Protein AF-A0A7S0HX27-F1 (afdb_monomer)

Foldseek 3Di:
DLADDDPDPVCVVVRVVVNVVPDVDDDDDDDFFQDWKKKKKFFADPVQQRDDIAQIKTQFADNVGRDDDPVLDFDADPVRHTDCVNVVLLDDPPRDSRSHMDTNDPDDPVVVVVVSVVNSVVCVVVVPGGMDMDIDDDHPD

pLDDT: mean 90.85, std 8.48, range [62.0, 98.5]

Structure (mmCIF, N/CA/C/O backbone):
d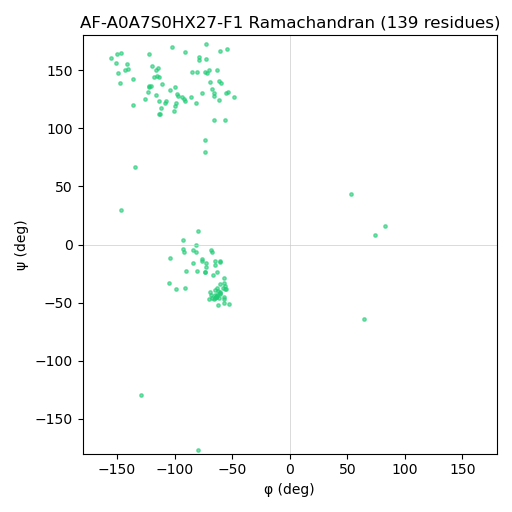ata_AF-A0A7S0HX27-F1
#
_entry.id   AF-A0A7S0HX27-F1
#
loop_
_atom_site.group_PDB
_atom_site.id
_atom_site.type_symbol
_atom_site.label_atom_id
_atom_site.label_alt_id
_atom_site.label_comp_id
_atom_site.label_asym_id
_atom_site.label_entity_id
_atom_site.label_seq_id
_atom_site.pdbx_PDB_ins_code
_atom_site.Cartn_x
_atom_site.Cartn_y
_atom_site.Cartn_z
_atom_site.occupancy
_atom_site.B_iso_or_equiv
_atom_site.auth_seq_id
_atom_site.auth_comp_id
_atom_site.auth_asym_id
_atom_site.auth_atom_id
_atom_site.pdbx_PDB_model_num
ATOM 1 N N . GLN A 1 1 ? 10.806 -14.658 -6.447 1.00 62.00 1 GLN A N 1
ATOM 2 C CA . GLN A 1 1 ? 10.029 -13.533 -5.868 1.00 62.00 1 GLN A CA 1
ATOM 3 C C . GLN A 1 1 ? 8.565 -13.888 -6.056 1.00 62.00 1 GLN A C 1
ATOM 5 O O . GLN A 1 1 ? 8.261 -14.505 -7.063 1.00 62.00 1 GLN A O 1
ATOM 10 N N . SER A 1 2 ? 7.670 -13.553 -5.128 1.00 79.06 2 SER A N 1
ATOM 11 C CA . SER A 1 2 ? 6.254 -13.956 -5.224 1.00 79.06 2 SER A CA 1
ATOM 12 C C . SER A 1 2 ? 5.410 -13.092 -6.179 1.00 79.06 2 SER A C 1
ATOM 14 O O . SER A 1 2 ? 4.188 -13.167 -6.150 1.00 79.06 2 SER A O 1
ATOM 16 N N . TYR A 1 3 ? 6.037 -12.246 -7.001 1.00 89.25 3 TYR A N 1
ATOM 17 C CA . TYR A 1 3 ? 5.380 -11.408 -8.006 1.00 89.25 3 TYR A CA 1
ATOM 18 C C . TYR A 1 3 ? 6.293 -11.239 -9.231 1.00 89.25 3 TYR A C 1
ATOM 20 O O . TYR A 1 3 ? 7.493 -11.519 -9.174 1.00 89.25 3 TYR A O 1
ATOM 28 N N . SER A 1 4 ? 5.732 -10.779 -10.349 1.00 92.44 4 SER A N 1
ATOM 29 C CA . SER A 1 4 ? 6.461 -10.460 -11.583 1.00 92.44 4 SER A CA 1
ATOM 30 C C . SER A 1 4 ? 5.779 -9.297 -12.305 1.00 92.44 4 SER A C 1
ATOM 32 O O . SER A 1 4 ? 4.552 -9.260 -12.373 1.00 92.44 4 SER A O 1
ATOM 34 N N . LYS A 1 5 ? 6.562 -8.354 -12.846 1.00 92.44 5 LYS A N 1
ATOM 35 C CA . LYS A 1 5 ? 6.054 -7.338 -13.780 1.00 92.44 5 LYS A CA 1
ATOM 36 C C . LYS A 1 5 ? 6.085 -7.938 -15.185 1.00 92.44 5 LYS A C 1
ATOM 38 O O . LYS A 1 5 ? 7.122 -8.449 -15.589 1.00 92.44 5 LYS A O 1
ATOM 43 N N . VAL A 1 6 ? 4.956 -7.893 -15.884 1.00 94.75 6 VAL A N 1
ATOM 44 C CA . VAL A 1 6 ? 4.787 -8.434 -17.240 1.00 94.75 6 VAL A CA 1
ATOM 45 C C . VAL A 1 6 ? 4.555 -7.255 -18.179 1.00 94.75 6 VAL A C 1
ATOM 47 O O . VAL A 1 6 ? 3.526 -6.591 -18.075 1.00 94.75 6 VAL A O 1
ATOM 50 N N . GLU A 1 7 ? 5.507 -6.978 -19.067 1.00 94.12 7 GLU A N 1
ATOM 51 C CA . GLU A 1 7 ? 5.451 -5.836 -19.996 1.00 94.12 7 GLU A CA 1
ATOM 52 C C . GLU A 1 7 ? 4.763 -6.208 -21.318 1.00 94.12 7 GLU A C 1
ATOM 54 O O . GLU A 1 7 ? 4.258 -5.351 -22.042 1.00 94.12 7 GLU A O 1
ATOM 59 N N . ASN A 1 8 ? 4.736 -7.499 -21.659 1.00 96.19 8 ASN A N 1
ATOM 60 C CA . ASN A 1 8 ? 4.122 -7.996 -22.886 1.00 96.19 8 ASN A CA 1
ATOM 61 C C . ASN A 1 8 ? 3.577 -9.426 -22.731 1.00 96.19 8 ASN A C 1
ATOM 63 O O . ASN A 1 8 ? 3.924 -10.167 -21.814 1.00 96.19 8 ASN A O 1
ATOM 67 N N . ALA A 1 9 ? 2.720 -9.835 -23.669 1.00 96.44 9 ALA A N 1
ATOM 68 C CA . ALA A 1 9 ? 2.023 -11.121 -23.610 1.00 96.44 9 ALA A CA 1
ATOM 69 C C . ALA A 1 9 ? 2.954 -12.350 -23.652 1.00 96.44 9 ALA A C 1
ATOM 71 O O . ALA A 1 9 ? 2.565 -13.414 -23.172 1.00 96.44 9 ALA A O 1
ATOM 72 N N . ALA A 1 10 ? 4.167 -12.226 -24.203 1.00 97.69 10 ALA A N 1
ATOM 73 C CA . ALA A 1 10 ? 5.109 -13.341 -24.299 1.00 97.69 10 ALA A CA 1
ATOM 74 C C . ALA A 1 10 ? 5.744 -13.699 -22.942 1.00 97.69 10 ALA A C 1
ATOM 76 O O . ALA A 1 10 ? 6.149 -14.841 -22.739 1.00 97.69 10 ALA A O 1
ATOM 77 N N . GLU A 1 11 ? 5.794 -12.752 -22.002 1.00 97.50 11 GLU A N 1
ATOM 78 C CA . GLU A 1 11 ? 6.328 -12.953 -20.648 1.00 97.50 11 GLU A CA 1
ATOM 79 C C . GLU A 1 11 ? 5.325 -13.639 -19.706 1.00 97.50 11 GLU A C 1
ATO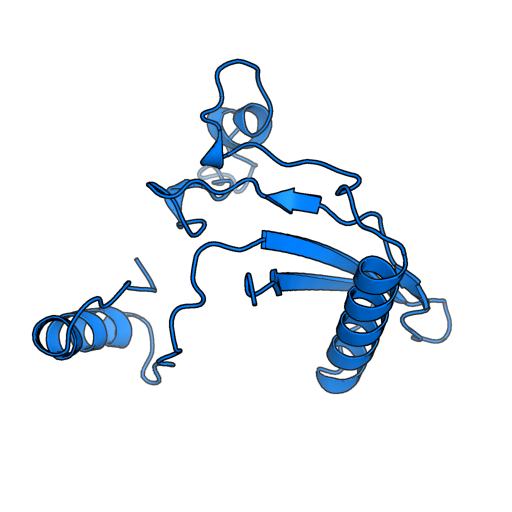M 81 O O . GLU A 1 11 ? 5.721 -14.274 -18.724 1.00 97.50 11 GLU A O 1
ATOM 86 N N . LEU A 1 12 ? 4.024 -13.555 -20.010 1.00 95.94 12 LEU A N 1
ATOM 87 C CA . LEU A 1 12 ? 2.954 -14.035 -19.135 1.00 95.94 12 LEU A CA 1
ATOM 88 C C . LEU A 1 12 ? 3.064 -15.532 -18.774 1.00 95.94 12 LEU A C 1
ATOM 90 O O . LEU A 1 12 ? 2.927 -15.848 -17.591 1.00 95.94 12 LEU A O 1
ATOM 94 N N . PRO A 1 13 ? 3.342 -16.471 -19.707 1.00 97.12 13 PRO A N 1
ATOM 95 C CA . PRO A 1 13 ? 3.455 -17.887 -19.356 1.00 97.12 13 PRO A CA 1
ATOM 96 C C . PRO A 1 13 ? 4.567 -18.167 -18.339 1.00 97.12 13 PRO A C 1
ATOM 98 O O . PRO A 1 13 ? 4.369 -18.946 -17.407 1.00 97.12 13 PRO A O 1
ATOM 101 N N . ALA A 1 14 ? 5.721 -17.507 -18.487 1.00 96.50 14 ALA A N 1
ATOM 102 C CA . ALA A 1 14 ? 6.844 -17.657 -17.565 1.00 96.50 14 ALA A CA 1
ATOM 103 C C . ALA A 1 14 ? 6.528 -17.051 -16.188 1.00 96.50 14 ALA A C 1
ATOM 105 O O . ALA A 1 14 ? 6.820 -17.673 -15.167 1.00 96.50 14 ALA A O 1
ATOM 106 N N . ALA A 1 15 ? 5.875 -15.883 -16.155 1.00 96.06 15 ALA A N 1
ATOM 107 C CA . ALA A 1 15 ? 5.445 -15.233 -14.918 1.00 96.06 15 ALA A CA 1
ATOM 108 C C . ALA A 1 15 ? 4.419 -16.075 -14.138 1.00 96.06 15 ALA A C 1
ATOM 110 O O . ALA A 1 15 ? 4.550 -16.243 -12.926 1.00 96.06 15 ALA A O 1
ATOM 111 N N . LEU A 1 16 ? 3.433 -16.661 -14.828 1.00 96.06 16 LEU A N 1
ATOM 112 C CA . LEU A 1 16 ? 2.460 -17.566 -14.210 1.00 96.06 16 LEU A CA 1
ATOM 113 C C . LEU A 1 16 ? 3.136 -18.829 -13.666 1.00 96.06 16 LEU A C 1
ATOM 115 O O . LEU A 1 16 ? 2.872 -19.218 -12.531 1.00 96.06 16 LEU A O 1
ATOM 119 N N . ALA A 1 17 ? 4.037 -19.446 -14.438 1.00 95.88 17 ALA A N 1
ATOM 120 C CA . ALA A 1 17 ? 4.769 -20.633 -13.998 1.00 95.88 17 ALA A CA 1
ATOM 121 C C . ALA A 1 17 ? 5.628 -20.371 -12.748 1.00 95.88 17 ALA A C 1
ATOM 123 O O . ALA A 1 17 ? 5.771 -21.261 -11.912 1.00 95.88 17 ALA A O 1
ATOM 124 N N . GLU A 1 18 ? 6.190 -19.168 -12.602 1.00 95.25 18 GLU A N 1
ATOM 125 C CA . GLU A 1 18 ? 6.892 -18.757 -11.382 1.00 95.25 18 GLU A CA 1
ATOM 126 C C . GLU A 1 18 ? 5.921 -18.544 -10.213 1.00 95.25 18 GLU A C 1
ATOM 128 O O . GLU A 1 18 ? 6.155 -19.069 -9.127 1.00 95.25 18 GLU A O 1
ATOM 133 N N . ALA A 1 19 ? 4.813 -17.828 -10.428 1.00 95.12 19 ALA A N 1
ATOM 134 C CA . ALA A 1 19 ? 3.830 -17.537 -9.385 1.00 95.12 19 ALA A CA 1
ATOM 135 C C . ALA A 1 19 ? 3.173 -18.810 -8.815 1.00 95.12 19 ALA A C 1
ATOM 137 O O . ALA A 1 19 ? 3.044 -18.941 -7.597 1.00 95.12 19 ALA A O 1
ATOM 138 N N . PHE A 1 20 ? 2.855 -19.793 -9.667 1.00 96.12 20 PHE A N 1
ATOM 139 C CA . PHE A 1 20 ? 2.257 -21.067 -9.247 1.00 96.12 20 PHE A CA 1
ATOM 140 C C . PHE A 1 20 ? 3.187 -21.964 -8.409 1.00 96.12 20 PHE A C 1
ATOM 142 O O . PHE A 1 20 ? 2.747 -22.980 -7.873 1.00 96.12 20 PHE A O 1
ATOM 149 N N . LYS A 1 21 ? 4.468 -21.600 -8.245 1.00 96.00 21 LYS A N 1
ATOM 150 C CA . LYS A 1 21 ? 5.353 -22.248 -7.260 1.00 96.00 21 LYS A CA 1
ATOM 151 C C . LYS A 1 21 ? 5.016 -21.852 -5.819 1.00 96.00 21 LYS A C 1
ATOM 153 O O . LYS A 1 21 ? 5.441 -22.549 -4.902 1.00 96.00 21 LYS A O 1
ATOM 158 N N . PHE A 1 22 ? 4.305 -20.738 -5.619 1.00 94.12 22 PHE A N 1
ATOM 159 C CA . PHE A 1 22 ? 4.003 -20.171 -4.301 1.00 94.12 22 PHE A CA 1
ATOM 160 C C . PHE A 1 22 ? 2.555 -20.402 -3.860 1.00 94.12 22 PHE A C 1
ATOM 162 O O . PHE A 1 22 ? 2.316 -20.570 -2.668 1.00 94.12 22 PHE A O 1
ATOM 169 N N . ASP A 1 23 ? 1.603 -20.422 -4.796 1.00 96.00 23 ASP A N 1
ATOM 170 C CA . ASP A 1 23 ? 0.185 -20.664 -4.515 1.00 96.00 23 ASP A CA 1
ATOM 171 C C . ASP A 1 23 ? -0.500 -21.322 -5.727 1.00 96.00 23 ASP A C 1
ATOM 173 O O . ASP A 1 23 ? -0.051 -21.195 -6.861 1.00 96.00 23 ASP A O 1
ATOM 177 N N . SER A 1 24 ? -1.604 -22.023 -5.491 1.00 95.88 24 SER A N 1
ATOM 178 C CA . SER A 1 24 ? -2.488 -22.595 -6.513 1.00 95.88 24 SER A CA 1
ATOM 179 C C . SER A 1 24 ? -3.390 -21.562 -7.201 1.00 95.88 24 SER A C 1
ATOM 181 O O . SER A 1 24 ? -3.984 -21.862 -8.238 1.00 95.88 24 SER A O 1
ATOM 183 N N . VAL A 1 25 ? -3.499 -20.356 -6.637 1.00 96.38 25 VAL A N 1
ATOM 184 C CA . VAL A 1 25 ? -4.285 -19.243 -7.179 1.00 96.38 25 VAL A CA 1
ATOM 185 C C . VAL A 1 25 ? -3.381 -18.033 -7.373 1.00 96.38 25 VAL A C 1
ATOM 187 O O . VAL A 1 25 ? -2.648 -17.640 -6.472 1.00 96.38 25 VAL A O 1
ATOM 190 N N . VAL A 1 26 ? -3.456 -17.415 -8.552 1.00 95.75 26 VAL A N 1
ATOM 191 C CA . VAL A 1 26 ? -2.666 -16.229 -8.901 1.00 95.75 26 VAL A CA 1
ATOM 192 C C . VAL A 1 26 ? -3.602 -15.091 -9.284 1.00 95.75 26 VAL A C 1
ATOM 194 O O . VAL A 1 26 ? -4.566 -15.291 -10.023 1.00 95.75 26 VAL A O 1
ATOM 197 N N . VAL A 1 27 ? -3.302 -13.891 -8.790 1.00 95.69 27 VAL A N 1
ATOM 198 C CA . VAL A 1 27 ? -3.985 -12.655 -9.181 1.00 95.69 27 VAL A CA 1
ATOM 199 C C . VAL A 1 27 ? -3.145 -11.948 -10.242 1.00 95.69 27 VAL A C 1
ATOM 201 O O . VAL A 1 27 ? -1.946 -11.744 -10.061 1.00 95.69 27 VAL A O 1
ATOM 204 N N . CYS A 1 28 ? -3.777 -11.569 -11.352 1.00 95.12 28 CYS A N 1
ATOM 205 C CA . CYS A 1 28 ? -3.168 -10.739 -12.388 1.00 95.12 28 CYS A CA 1
ATOM 206 C C . CYS A 1 28 ? -3.851 -9.373 -12.394 1.00 95.12 28 C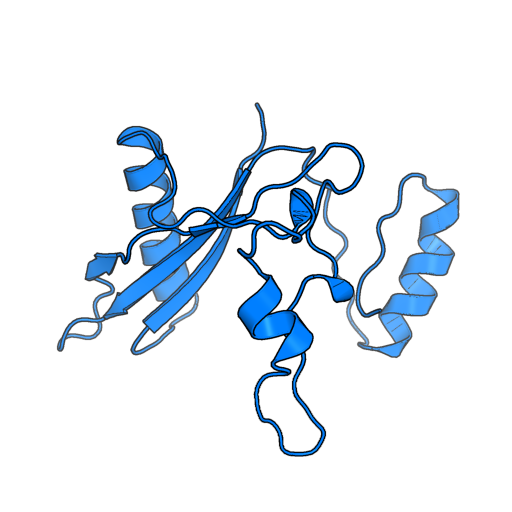YS A C 1
ATOM 208 O O . CYS A 1 28 ? -5.048 -9.278 -12.663 1.00 95.12 28 CYS A O 1
ATOM 210 N N . GLU A 1 29 ? -3.090 -8.319 -12.117 1.00 93.31 29 GLU A N 1
ATOM 211 C CA . GLU A 1 29 ? -3.603 -6.952 -12.028 1.00 93.31 29 GLU A CA 1
ATOM 212 C C . GLU A 1 29 ? -2.990 -6.075 -13.118 1.00 93.31 29 GLU A C 1
ATOM 214 O O . GLU A 1 29 ? -1.852 -6.279 -13.548 1.00 93.31 29 GLU A O 1
ATOM 219 N N . ARG A 1 30 ? -3.745 -5.067 -13.561 1.00 91.88 30 ARG A N 1
ATOM 220 C CA . ARG A 1 30 ? -3.202 -4.028 -14.437 1.00 91.88 30 ARG A CA 1
ATOM 221 C C . ARG A 1 30 ? -2.154 -3.237 -13.659 1.00 91.88 30 ARG A C 1
ATOM 223 O O . ARG A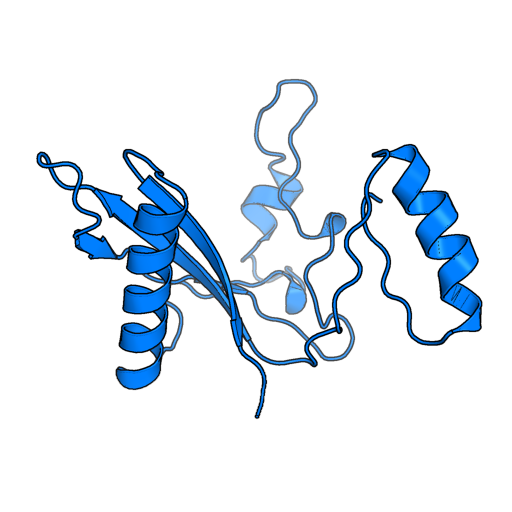 1 30 ? -2.459 -2.705 -12.594 1.00 91.88 30 ARG A O 1
ATOM 230 N N . PHE A 1 31 ? -0.957 -3.102 -14.223 1.00 90.12 31 PHE A N 1
ATOM 231 C CA . PHE A 1 31 ? 0.070 -2.240 -13.651 1.00 90.12 31 PHE A CA 1
ATOM 232 C C . PHE A 1 31 ? -0.417 -0.784 -13.619 1.00 90.12 31 PHE A C 1
ATOM 234 O O . PHE A 1 31 ? -0.819 -0.242 -14.649 1.00 90.12 31 PHE A O 1
ATOM 241 N N . ILE A 1 32 ? -0.397 -0.167 -12.436 1.00 86.88 32 ILE A N 1
ATOM 242 C CA . ILE A 1 32 ? -0.669 1.264 -12.271 1.00 86.88 32 ILE A CA 1
ATOM 243 C C . ILE A 1 32 ? 0.633 2.000 -12.616 1.00 86.88 32 ILE A C 1
ATOM 245 O O . ILE A 1 32 ? 1.653 1.696 -11.988 1.00 86.88 32 ILE A O 1
ATOM 249 N N . PRO A 1 33 ? 0.636 2.915 -13.607 1.00 85.25 33 PRO A N 1
ATOM 250 C CA . PRO A 1 33 ? 1.812 3.704 -13.962 1.00 85.25 33 PRO A CA 1
ATOM 251 C C . PRO A 1 33 ? 2.392 4.464 -12.767 1.00 85.25 33 PRO A C 1
ATOM 253 O O . PRO A 1 33 ? 1.771 4.561 -11.708 1.00 85.25 33 PRO A O 1
ATOM 256 N N . LEU A 1 34 ? 3.596 5.017 -12.940 1.00 85.50 34 LEU A N 1
ATOM 257 C CA . LEU A 1 34 ? 4.240 5.806 -11.894 1.00 85.50 34 LEU A CA 1
ATOM 258 C C . LEU A 1 34 ? 3.322 6.960 -11.459 1.00 85.50 34 LEU A C 1
ATOM 260 O O . LEU A 1 34 ? 3.158 7.945 -12.172 1.00 85.50 34 LEU A O 1
ATOM 264 N N . GLY A 1 35 ? 2.754 6.809 -10.270 1.00 88.00 35 GLY A N 1
ATOM 265 C CA . GLY A 1 35 ? 2.031 7.837 -9.541 1.00 88.00 35 GLY A CA 1
ATOM 266 C C . GLY A 1 35 ? 2.586 7.909 -8.126 1.00 88.00 35 GLY A C 1
ATOM 267 O O . GLY A 1 35 ? 3.802 7.965 -7.945 1.00 88.00 35 GLY A O 1
ATOM 268 N N . ARG A 1 36 ? 1.721 7.865 -7.112 1.00 92.00 36 ARG A N 1
ATOM 269 C CA . ARG A 1 36 ? 2.153 7.929 -5.703 1.00 92.00 36 ARG A CA 1
ATOM 270 C C . ARG A 1 36 ? 1.865 6.623 -4.976 1.00 92.00 36 ARG A C 1
ATOM 272 O O . ARG A 1 36 ? 0.833 5.992 -5.209 1.00 92.00 36 ARG A O 1
ATOM 279 N N . GLU A 1 37 ? 2.756 6.234 -4.070 1.00 94.12 37 GLU A N 1
ATOM 280 C CA . GLU A 1 37 ? 2.553 5.105 -3.161 1.00 94.12 37 GLU A CA 1
ATOM 281 C C . GLU A 1 37 ? 2.461 5.625 -1.727 1.00 94.12 37 GLU A C 1
ATOM 283 O O . GLU A 1 37 ? 3.430 6.148 -1.178 1.00 94.12 37 GLU A O 1
ATOM 288 N N . ILE A 1 38 ? 1.276 5.505 -1.130 1.00 95.50 38 ILE A N 1
ATOM 289 C CA . ILE A 1 38 ? 0.972 6.089 0.175 1.00 95.50 38 ILE A CA 1
ATOM 290 C C . ILE A 1 38 ? 0.456 5.021 1.116 1.00 95.50 38 ILE A C 1
ATOM 292 O O . ILE A 1 38 ? -0.550 4.373 0.850 1.00 95.50 38 ILE A O 1
ATOM 296 N N . ARG A 1 39 ? 1.102 4.901 2.267 1.00 96.25 39 ARG A N 1
ATOM 297 C CA . ARG A 1 39 ? 0.651 4.072 3.372 1.00 96.25 39 ARG A CA 1
ATOM 298 C C . ARG A 1 39 ? -0.051 4.917 4.414 1.00 96.25 39 ARG A C 1
ATOM 300 O O . ARG A 1 39 ? 0.465 5.956 4.818 1.00 96.25 39 ARG A O 1
ATOM 307 N N . LEU A 1 40 ? -1.183 4.441 4.911 1.00 97.25 40 LEU A N 1
ATOM 308 C CA . LEU A 1 40 ? -1.847 5.056 6.054 1.00 97.25 40 LEU A CA 1
ATOM 309 C C . LEU A 1 40 ? -2.416 3.990 6.984 1.00 97.25 40 LEU A C 1
ATOM 311 O O . LEU A 1 40 ? -2.770 2.891 6.553 1.00 97.25 40 LEU A O 1
ATOM 315 N N . ALA A 1 41 ? -2.500 4.331 8.264 1.00 98.06 41 ALA A N 1
ATOM 316 C CA . ALA A 1 41 ? -3.063 3.463 9.279 1.00 98.06 41 ALA A CA 1
ATOM 317 C C . ALA A 1 41 ? -4.336 4.072 9.862 1.00 98.06 41 ALA A C 1
ATOM 319 O O . ALA A 1 41 ? -4.430 5.291 10.031 1.00 98.06 41 ALA A O 1
ATOM 320 N N . VAL A 1 42 ? -5.292 3.208 10.187 1.00 98.06 42 VAL A N 1
ATOM 321 C CA . VAL A 1 42 ? -6.463 3.563 10.991 1.00 98.06 42 VAL A CA 1
ATOM 322 C C . VAL A 1 42 ? -6.471 2.750 12.276 1.00 98.06 42 VAL A C 1
ATOM 324 O O . VAL A 1 42 ? -6.050 1.594 12.264 1.00 98.06 42 VAL A O 1
ATOM 327 N N . ILE A 1 43 ? -6.926 3.368 13.362 1.00 98.50 43 ILE A N 1
ATOM 328 C CA . ILE A 1 43 ? -7.034 2.771 14.696 1.00 98.50 43 ILE A CA 1
ATOM 329 C C . ILE A 1 43 ? -8.494 2.856 15.137 1.00 98.50 43 ILE A C 1
ATOM 331 O O . ILE A 1 43 ? -9.141 3.897 14.950 1.00 98.50 43 ILE A O 1
ATOM 335 N N . GLU A 1 44 ? -8.994 1.757 15.693 1.00 98.31 44 GLU A N 1
ATOM 336 C CA . GLU A 1 44 ? -10.312 1.692 16.313 1.00 98.31 44 GLU A CA 1
ATOM 337 C C . GLU A 1 44 ? -10.346 2.454 17.647 1.00 98.31 44 GLU A C 1
ATOM 339 O O . GLU A 1 44 ? -9.353 2.522 18.372 1.00 98.31 44 GLU A O 1
ATOM 344 N N . ASP A 1 45 ? -11.490 3.045 17.976 1.00 97.44 45 ASP A N 1
ATOM 345 C CA . ASP A 1 45 ? -11.777 3.475 19.346 1.00 97.44 45 ASP A CA 1
ATOM 346 C C . ASP A 1 45 ? -12.238 2.297 20.222 1.00 97.44 45 ASP A C 1
ATOM 348 O O . ASP A 1 45 ? -12.305 1.145 19.788 1.00 97.44 45 ASP A O 1
ATOM 352 N N . GLU A 1 46 ? -12.596 2.578 21.474 1.00 96.44 46 GLU A N 1
ATOM 353 C CA . GLU A 1 46 ? -13.112 1.583 22.414 1.00 96.44 46 GLU A CA 1
ATOM 354 C C . GLU A 1 46 ? -14.412 0.893 21.965 1.00 96.44 46 GLU A C 1
ATOM 356 O O . GLU A 1 46 ? -14.791 -0.130 22.540 1.00 96.44 46 GLU A O 1
ATOM 361 N N . THR A 1 47 ? -15.107 1.435 20.960 1.00 96.62 47 THR A N 1
ATOM 362 C CA . THR A 1 47 ? -16.334 0.857 20.399 1.00 96.62 47 THR A CA 1
ATOM 363 C C . THR A 1 47 ? -16.066 -0.073 19.214 1.00 96.62 47 THR A C 1
ATOM 365 O O . THR A 1 47 ? -16.991 -0.748 18.756 1.00 96.62 47 THR A O 1
ATOM 368 N N . GLY A 1 48 ? -14.815 -0.156 18.745 1.00 95.12 48 GLY A N 1
ATOM 369 C CA . GLY A 1 48 ? -14.438 -0.891 17.537 1.00 95.12 48 GLY A CA 1
ATOM 370 C C . GLY A 1 48 ? -14.664 -0.092 16.250 1.00 95.12 48 GLY A C 1
ATOM 371 O O . GLY A 1 48 ? -14.709 -0.659 15.162 1.00 95.12 48 GLY A O 1
ATOM 372 N N . GLU A 1 49 ? -14.855 1.225 16.338 1.00 97.56 49 GLU A N 1
ATOM 373 C CA . GLU A 1 49 ? -15.047 2.067 15.161 1.00 97.56 49 GLU A CA 1
ATOM 374 C C . GLU A 1 49 ? -13.704 2.660 14.702 1.00 97.56 49 GLU A C 1
ATOM 376 O O . GLU A 1 49 ? -13.013 3.290 15.504 1.00 97.56 49 GLU A O 1
ATOM 381 N N . PRO A 1 50 ? -13.297 2.519 13.419 1.00 97.25 50 PRO A N 1
ATOM 382 C CA . PRO A 1 50 ? -12.026 3.046 12.918 1.00 97.25 50 PRO A CA 1
ATOM 383 C C . PRO A 1 50 ? -12.096 4.570 12.767 1.00 97.25 50 PRO A C 1
ATOM 385 O O . PRO A 1 50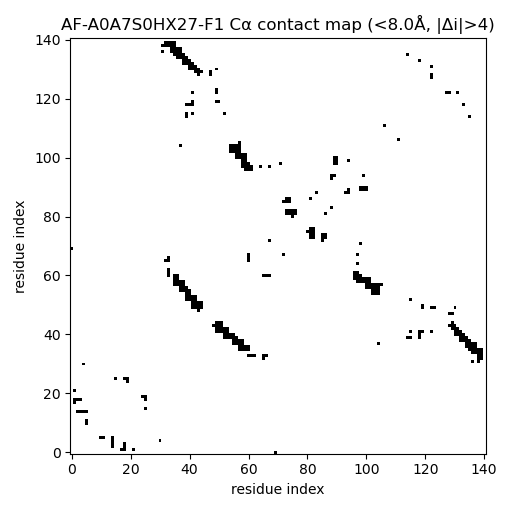 ? -12.320 5.113 11.679 1.00 97.25 50 PRO A O 1
ATOM 388 N N . VAL A 1 51 ? -11.940 5.289 13.874 1.00 96.62 51 VAL A N 1
ATOM 389 C CA . VAL A 1 51 ? -12.112 6.745 13.927 1.00 96.62 51 VAL A CA 1
ATOM 390 C C . VAL A 1 51 ? -10.813 7.497 13.669 1.00 96.62 51 VAL A C 1
ATOM 392 O O . VAL A 1 51 ? -10.830 8.510 12.958 1.00 96.62 51 VAL A O 1
ATOM 395 N N . THR A 1 52 ? -9.691 6.980 14.171 1.00 97.69 52 THR A N 1
ATOM 396 C CA . THR A 1 52 ? -8.398 7.672 14.145 1.00 97.69 52 THR A CA 1
ATOM 397 C C . THR A 1 52 ? -7.625 7.292 12.894 1.00 97.69 52 THR A C 1
ATOM 399 O O . THR A 1 52 ? -7.388 6.115 12.648 1.00 97.69 52 THR A O 1
ATOM 402 N N . VAL A 1 53 ? -7.204 8.287 12.113 1.00 97.62 53 VAL A N 1
ATOM 403 C CA . VAL A 1 53 ? -6.319 8.113 10.952 1.00 97.62 53 VAL A CA 1
ATOM 404 C C . VAL A 1 53 ? -4.956 8.679 11.330 1.00 97.62 53 VAL A C 1
ATOM 406 O O . VAL A 1 53 ? -4.859 9.847 11.703 1.00 97.62 53 VAL A O 1
ATOM 409 N N . LEU A 1 54 ? -3.912 7.857 11.264 1.00 97.75 54 LEU A N 1
ATOM 410 C CA . LEU A 1 54 ? -2.546 8.295 11.547 1.00 97.75 54 LEU A CA 1
ATOM 411 C C . LEU A 1 54 ? -1.938 9.059 10.359 1.00 97.75 54 LEU A C 1
ATOM 413 O O . LEU A 1 54 ? -2.386 8.870 9.223 1.00 97.75 54 LEU A O 1
ATOM 417 N N . PRO A 1 55 ? -0.893 9.881 10.592 1.00 97.25 55 PRO A N 1
ATOM 418 C CA . PRO A 1 55 ? -0.138 10.512 9.517 1.00 97.25 55 PRO A CA 1
ATOM 419 C C . PRO A 1 55 ? 0.267 9.513 8.432 1.00 97.25 55 PRO A C 1
ATOM 421 O O . PRO A 1 55 ? 0.862 8.469 8.710 1.00 97.25 55 PRO A O 1
ATOM 424 N N . ALA A 1 56 ? -0.068 9.839 7.186 1.00 97.50 56 ALA A N 1
ATOM 425 C CA . ALA A 1 56 ? 0.291 9.012 6.048 1.00 97.50 56 ALA A CA 1
ATOM 426 C C . ALA A 1 56 ? 1.804 9.063 5.794 1.00 97.50 56 ALA A C 1
ATOM 428 O O . ALA A 1 56 ? 2.460 10.069 6.060 1.00 97.50 56 ALA A O 1
ATOM 429 N N . THR A 1 57 ? 2.347 7.980 5.251 1.00 95.56 57 THR A N 1
ATOM 430 C CA . THR A 1 57 ? 3.732 7.875 4.790 1.00 95.56 57 THR A 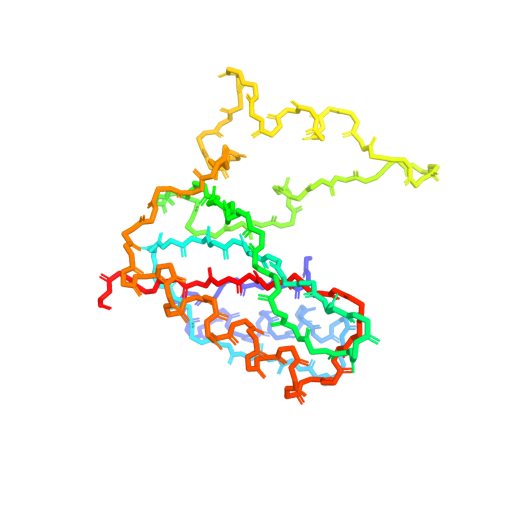CA 1
ATOM 431 C C . THR A 1 57 ? 3.734 7.702 3.280 1.00 95.56 57 THR A C 1
ATOM 433 O O . THR A 1 57 ? 3.123 6.766 2.772 1.00 95.56 57 THR A O 1
ATOM 436 N N . GLU A 1 58 ? 4.420 8.578 2.558 1.00 94.62 58 GLU A N 1
ATOM 437 C CA . GLU A 1 58 ? 4.618 8.445 1.114 1.00 94.62 58 GLU A CA 1
ATOM 438 C C . GLU A 1 58 ? 5.970 7.798 0.839 1.00 94.62 58 GLU A C 1
ATOM 440 O O . GLU A 1 58 ? 6.986 8.259 1.355 1.00 94.62 58 GLU A O 1
ATOM 445 N N . TYR A 1 59 ? 5.983 6.736 0.037 1.00 91.25 59 TYR A N 1
ATOM 446 C CA . TYR A 1 59 ? 7.207 6.130 -0.473 1.00 91.25 59 TYR A CA 1
ATOM 447 C C . TYR A 1 59 ? 7.560 6.782 -1.803 1.00 91.25 59 TYR A C 1
ATOM 449 O O . TYR A 1 59 ? 6.748 6.788 -2.730 1.00 91.25 59 TYR A O 1
ATOM 457 N N . LEU A 1 60 ? 8.766 7.339 -1.890 1.00 89.69 60 LEU A N 1
ATOM 458 C CA . LEU A 1 60 ? 9.224 7.988 -3.108 1.00 89.69 60 LEU A CA 1
ATOM 459 C C . LEU A 1 60 ? 9.602 6.918 -4.131 1.00 89.69 60 LEU A C 1
ATOM 461 O O . LEU A 1 60 ? 10.320 5.971 -3.824 1.00 89.69 60 LEU A O 1
ATOM 465 N N . LEU A 1 61 ? 9.080 7.062 -5.343 1.00 89.00 61 LEU A N 1
ATOM 466 C CA . LEU A 1 61 ? 9.317 6.168 -6.471 1.00 89.00 61 LEU A CA 1
ATOM 467 C C . LEU A 1 61 ? 9.968 6.965 -7.599 1.00 89.00 61 LEU A C 1
ATOM 469 O O . LEU A 1 61 ? 9.764 8.175 -7.705 1.00 89.00 61 LEU A O 1
ATOM 473 N N . THR A 1 62 ? 10.726 6.290 -8.458 1.00 88.94 62 THR A N 1
ATOM 474 C CA . THR A 1 62 ? 11.344 6.913 -9.639 1.00 88.94 62 THR A CA 1
ATOM 475 C C . THR A 1 62 ? 10.888 6.198 -10.913 1.00 88.94 62 THR A C 1
ATOM 477 O O . THR A 1 62 ? 10.368 5.085 -10.829 1.00 88.94 62 THR A O 1
ATOM 480 N N . PRO A 1 63 ? 11.058 6.785 -12.110 1.00 88.31 63 PRO A N 1
ATOM 481 C CA . PRO A 1 63 ? 10.759 6.094 -13.368 1.00 88.31 63 PRO A CA 1
ATOM 482 C C . PRO A 1 63 ? 11.506 4.764 -13.531 1.00 88.31 63 PRO A C 1
ATOM 484 O O . PRO A 1 63 ? 10.948 3.799 -14.049 1.00 88.31 63 PRO A O 1
ATOM 487 N N . GLU A 1 64 ? 12.744 4.696 -13.042 1.00 88.69 64 GLU A N 1
ATOM 488 C CA . GLU A 1 64 ? 13.583 3.492 -13.046 1.00 88.69 64 GLU A CA 1
ATOM 489 C C . GLU A 1 64 ? 13.117 2.474 -12.000 1.00 88.69 64 GLU A C 1
ATOM 491 O O . GLU A 1 64 ? 13.360 1.277 -12.143 1.00 88.69 64 GLU A O 1
ATOM 496 N N . HIS A 1 65 ? 12.423 2.949 -10.961 1.00 87.75 65 HIS A N 1
ATOM 497 C CA . HIS A 1 65 ? 11.941 2.153 -9.841 1.00 87.75 65 HIS A CA 1
ATOM 498 C C . HIS A 1 65 ? 10.473 2.480 -9.500 1.00 87.75 65 HIS A C 1
ATOM 500 O O . HIS A 1 65 ? 10.179 3.043 -8.440 1.00 87.75 65 HIS A O 1
ATOM 506 N N . PRO A 1 66 ? 9.520 2.159 -10.404 1.00 88.00 66 PRO A N 1
ATOM 507 C CA . PRO A 1 66 ? 8.150 2.680 -10.346 1.00 88.00 66 PRO A CA 1
ATOM 508 C C . PRO A 1 66 ? 7.241 1.925 -9.368 1.00 88.00 66 PRO A C 1
ATOM 510 O O . PRO A 1 66 ? 6.055 2.228 -9.223 1.00 88.00 66 PRO A O 1
ATOM 513 N N . MET A 1 67 ? 7.775 0.905 -8.700 1.00 86.81 67 MET A N 1
ATOM 514 C CA . MET A 1 67 ? 7.109 0.202 -7.618 1.00 86.81 67 MET A CA 1
ATOM 515 C C . MET A 1 67 ? 8.136 -0.314 -6.624 1.00 86.81 67 MET A C 1
ATOM 517 O O . MET A 1 67 ? 9.224 -0.728 -7.024 1.00 86.81 67 MET A O 1
ATOM 521 N N . ARG A 1 68 ? 7.767 -0.372 -5.344 1.00 85.19 68 ARG A N 1
ATOM 522 C CA . ARG A 1 68 ? 8.585 -1.068 -4.355 1.00 85.19 68 ARG A CA 1
ATOM 523 C C . ARG A 1 68 ? 8.621 -2.562 -4.639 1.00 85.19 68 ARG A C 1
ATOM 525 O O . ARG A 1 68 ? 7.589 -3.220 -4.772 1.00 85.19 68 ARG A O 1
ATOM 532 N N . VAL A 1 69 ? 9.827 -3.101 -4.656 1.00 83.94 69 VAL A N 1
ATOM 533 C CA . VAL A 1 69 ? 10.131 -4.517 -4.813 1.00 83.94 69 VAL A CA 1
ATOM 534 C C . VAL A 1 69 ? 10.483 -5.143 -3.465 1.00 83.94 69 VAL A C 1
ATOM 536 O O . VAL A 1 69 ? 10.674 -4.457 -2.458 1.00 83.94 69 VAL A O 1
ATOM 539 N N . SER A 1 70 ? 10.581 -6.473 -3.407 1.00 80.31 70 SER A N 1
ATOM 540 C CA . SER A 1 70 ? 10.908 -7.172 -2.152 1.00 80.31 70 SER A CA 1
ATOM 541 C C . SER A 1 70 ? 12.235 -6.716 -1.535 1.00 80.31 70 SER A C 1
ATOM 543 O O . SER A 1 70 ? 12.384 -6.750 -0.318 1.00 80.31 70 SER A O 1
ATOM 545 N N . THR A 1 71 ? 13.192 -6.269 -2.352 1.00 80.44 71 THR A N 1
ATOM 546 C CA . THR A 1 71 ? 14.494 -5.775 -1.883 1.00 80.44 71 THR A CA 1
ATOM 547 C C . THR A 1 71 ? 14.430 -4.407 -1.207 1.00 80.44 71 THR A C 1
ATOM 549 O O . THR A 1 71 ? 15.377 -4.064 -0.503 1.00 80.44 71 THR A O 1
ATOM 552 N N . ASP A 1 72 ? 13.340 -3.653 -1.369 1.00 80.44 72 ASP A N 1
ATOM 553 C CA . ASP A 1 72 ? 13.142 -2.342 -0.722 1.00 80.44 72 ASP A CA 1
ATOM 554 C C . ASP A 1 72 ? 12.398 -2.453 0.603 1.00 80.44 72 ASP A C 1
ATOM 556 O O . ASP A 1 72 ? 12.139 -1.452 1.276 1.00 80.44 72 ASP A O 1
ATOM 560 N N . LYS A 1 73 ? 11.968 -3.666 0.955 1.00 77.44 73 LYS A N 1
ATOM 561 C CA . LYS A 1 73 ? 11.329 -3.947 2.232 1.00 77.44 73 LYS A CA 1
ATOM 562 C C . LYS A 1 73 ? 12.406 -4.211 3.283 1.00 77.44 73 LYS A C 1
ATOM 564 O O . LYS A 1 73 ? 13.484 -4.729 2.983 1.00 77.44 73 LYS A O 1
ATOM 569 N N . ILE A 1 74 ? 12.081 -3.846 4.520 1.00 79.88 74 ILE A N 1
ATOM 570 C CA . ILE A 1 74 ? 12.866 -4.190 5.707 1.00 79.88 74 ILE A CA 1
ATOM 571 C C . ILE A 1 74 ? 13.030 -5.715 5.737 1.00 79.88 74 ILE A C 1
ATOM 573 O O . ILE A 1 74 ? 12.049 -6.442 5.565 1.00 79.88 74 ILE A O 1
ATOM 577 N N . SER A 1 75 ? 14.260 -6.190 5.924 1.00 82.00 75 SER A N 1
ATOM 578 C CA . SER A 1 75 ? 14.541 -7.598 6.222 1.00 82.00 75 SER A CA 1
ATOM 579 C C . SER A 1 75 ? 14.565 -7.830 7.728 1.00 82.00 75 SER A C 1
ATOM 581 O O . SER A 1 75 ? 14.645 -6.892 8.520 1.00 82.00 75 SER A O 1
ATOM 583 N N . VAL A 1 76 ? 14.513 -9.101 8.110 1.00 85.50 76 VAL A N 1
ATOM 584 C CA . VAL A 1 76 ? 14.829 -9.540 9.465 1.00 85.50 76 VAL A CA 1
ATOM 585 C C . VAL A 1 76 ? 16.084 -10.401 9.441 1.00 85.50 76 VAL A C 1
ATOM 587 O O . VAL A 1 76 ? 16.382 -11.039 8.430 1.00 85.50 76 VAL A O 1
ATOM 590 N N . THR A 1 77 ? 16.814 -10.404 10.548 1.00 87.69 77 THR A N 1
ATOM 591 C CA . THR A 1 77 ? 17.908 -11.340 10.802 1.00 87.69 77 THR A CA 1
ATOM 592 C C . THR A 1 77 ? 17.354 -12.735 11.101 1.00 87.69 77 THR A C 1
ATOM 594 O O . THR A 1 77 ? 16.152 -12.907 11.318 1.00 87.69 77 THR A O 1
ATOM 597 N N . ASP A 1 78 ? 18.231 -13.733 11.212 1.00 91.69 78 ASP A N 1
ATOM 598 C CA . ASP A 1 78 ? 17.850 -15.103 11.593 1.00 91.69 78 ASP A CA 1
ATOM 599 C C . ASP A 1 78 ? 17.199 -15.194 12.990 1.00 91.69 78 ASP A C 1
ATOM 601 O O . ASP A 1 78 ? 16.588 -16.202 13.333 1.00 91.69 78 ASP A O 1
ATOM 605 N N . GLN A 1 79 ? 17.312 -14.136 13.802 1.00 89.81 79 GLN A N 1
ATOM 606 C CA . GLN A 1 79 ? 16.669 -14.010 15.115 1.00 89.81 79 GLN A CA 1
ATOM 607 C C . GLN A 1 79 ? 15.305 -13.300 15.049 1.00 89.81 79 GLN A C 1
ATOM 609 O O . GLN A 1 79 ? 14.700 -13.025 16.082 1.00 89.81 79 GLN A O 1
ATOM 614 N N . GLY A 1 80 ? 14.826 -12.951 13.851 1.00 85.12 80 GLY A N 1
ATOM 615 C CA . GLY A 1 80 ? 13.577 -12.212 13.652 1.00 85.12 80 GLY A CA 1
ATOM 616 C C . GLY A 1 80 ? 13.654 -10.727 14.022 1.00 85.12 80 GLY A C 1
ATOM 617 O O . GLY A 1 80 ? 12.629 -10.048 14.029 1.00 85.12 80 GLY A O 1
ATOM 618 N N . LEU A 1 81 ? 14.847 -10.206 14.325 1.00 86.19 81 LEU A N 1
ATOM 619 C CA . LEU A 1 81 ? 15.057 -8.783 14.597 1.00 86.19 81 LEU A CA 1
ATOM 620 C C . LEU A 1 81 ? 15.156 -8.000 13.284 1.00 86.19 81 LEU A C 1
ATOM 622 O O . LEU A 1 81 ? 15.678 -8.554 12.317 1.00 86.19 81 LEU A O 1
ATOM 626 N N . PRO A 1 82 ? 14.717 -6.728 13.228 1.00 84.31 82 PRO A N 1
ATOM 627 C CA . PRO A 1 82 ? 14.930 -5.891 12.054 1.00 84.31 82 PRO A CA 1
ATOM 628 C C . PRO A 1 82 ? 16.408 -5.850 11.663 1.00 84.31 82 PRO A C 1
ATOM 630 O O . PRO A 1 82 ? 17.280 -5.631 12.499 1.00 84.31 82 PRO A O 1
ATOM 633 N N . ASP A 1 83 ? 16.670 -6.063 10.381 1.00 85.75 83 ASP A N 1
ATOM 634 C CA . ASP A 1 83 ? 17.989 -5.915 9.779 1.00 85.75 83 ASP A CA 1
ATOM 635 C C . ASP A 1 83 ? 18.398 -4.437 9.836 1.00 85.75 83 ASP A C 1
ATOM 637 O O . ASP A 1 83 ? 17.826 -3.612 9.119 1.00 85.75 83 ASP A O 1
ATOM 641 N N . GLU A 1 84 ? 19.341 -4.097 10.718 1.00 77.62 84 GLU A N 1
ATOM 642 C CA . GLU A 1 84 ? 19.749 -2.714 10.990 1.00 77.62 84 GLU A CA 1
ATOM 643 C C . GLU A 1 84 ? 20.210 -1.983 9.722 1.00 77.62 84 GLU A C 1
ATOM 645 O O . GLU A 1 84 ? 19.854 -0.814 9.523 1.00 77.62 84 GLU A O 1
ATOM 650 N N . ASP A 1 85 ? 20.912 -2.689 8.831 1.00 76.00 85 ASP A N 1
ATOM 651 C CA . ASP A 1 85 ? 21.469 -2.134 7.597 1.00 76.00 85 ASP A CA 1
ATOM 652 C C . ASP A 1 85 ? 20.378 -1.713 6.611 1.00 76.00 85 ASP A C 1
ATOM 654 O O . ASP A 1 85 ? 20.581 -0.799 5.813 1.00 76.00 85 ASP A O 1
ATOM 658 N N . LYS A 1 86 ? 19.190 -2.327 6.665 1.00 72.50 86 LYS A N 1
ATOM 659 C CA . LYS A 1 86 ? 18.038 -1.903 5.850 1.00 72.50 86 LYS A CA 1
ATOM 660 C C . LYS A 1 86 ? 17.051 -1.037 6.610 1.00 72.50 86 LYS A C 1
ATOM 662 O O . LYS A 1 86 ? 16.505 -0.089 6.043 1.00 72.50 86 LYS A O 1
ATOM 667 N N . PHE A 1 87 ? 16.813 -1.353 7.877 1.00 68.19 87 PHE A N 1
ATOM 668 C CA . PHE A 1 87 ? 15.842 -0.663 8.713 1.00 68.19 87 PHE A CA 1
ATOM 669 C C . PHE A 1 87 ? 16.230 0.803 8.885 1.00 68.19 87 PHE A C 1
ATOM 671 O O . PHE A 1 87 ? 15.445 1.695 8.564 1.00 68.19 87 PHE A O 1
ATOM 678 N N . PHE A 1 88 ? 17.474 1.067 9.289 1.00 62.78 88 PHE A N 1
ATOM 679 C CA . PHE A 1 88 ? 17.933 2.434 9.508 1.00 62.78 88 PHE A CA 1
ATOM 680 C C . PHE A 1 88 ? 18.399 3.132 8.238 1.00 62.78 88 PHE A C 1
ATOM 682 O O . PHE A 1 88 ? 18.507 4.352 8.256 1.00 62.78 88 PHE A O 1
ATOM 689 N N . ALA A 1 89 ? 18.657 2.410 7.145 1.00 64.62 89 ALA A N 1
ATOM 690 C CA . ALA A 1 89 ? 19.033 3.022 5.874 1.00 64.62 89 ALA A CA 1
ATOM 691 C C . ALA A 1 89 ? 17.852 3.653 5.128 1.00 64.62 89 ALA A C 1
ATOM 693 O O . ALA A 1 89 ? 18.082 4.397 4.186 1.00 64.62 89 ALA A O 1
ATOM 694 N N . THR A 1 90 ? 16.600 3.399 5.524 1.00 64.62 90 THR A N 1
ATOM 695 C CA . THR A 1 90 ? 15.420 3.807 4.735 1.00 64.62 90 THR A CA 1
ATOM 696 C C . THR A 1 90 ? 15.258 5.336 4.607 1.00 64.62 90 THR A C 1
ATOM 698 O O . THR A 1 90 ? 14.555 5.787 3.721 1.00 64.62 90 THR A O 1
ATOM 701 N N . ASN A 1 91 ? 15.956 6.168 5.388 1.00 68.38 91 ASN A N 1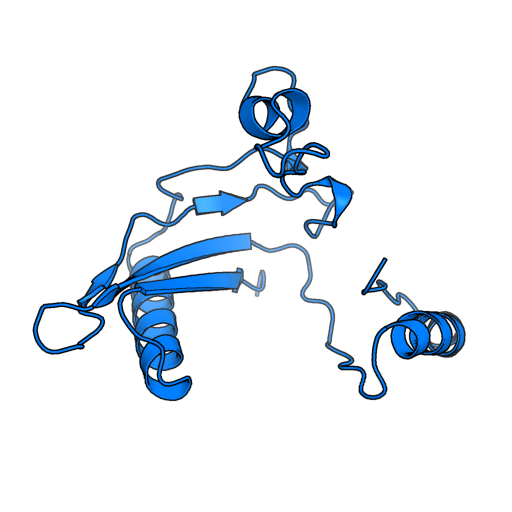
ATOM 702 C CA . ASN A 1 91 ? 15.957 7.633 5.212 1.00 68.38 91 ASN A CA 1
ATOM 703 C C . ASN A 1 91 ? 17.302 8.289 5.578 1.00 68.38 91 ASN A C 1
ATOM 705 O O . ASN A 1 91 ? 17.324 9.422 6.054 1.00 68.38 91 ASN A O 1
ATOM 709 N N . ARG A 1 92 ? 18.424 7.576 5.415 1.00 75.94 92 ARG A N 1
ATOM 710 C CA . ARG A 1 92 ? 19.752 8.202 5.557 1.00 75.94 92 ARG A CA 1
ATOM 711 C C . ARG A 1 92 ? 20.114 8.980 4.298 1.00 75.94 92 ARG A C 1
ATOM 713 O O . ARG A 1 92 ? 19.562 8.722 3.227 1.00 75.94 92 ARG A O 1
ATOM 720 N N . ASP A 1 93 ? 21.074 9.887 4.424 1.00 76.62 93 ASP A N 1
ATOM 721 C CA . ASP A 1 93 ? 21.537 10.713 3.309 1.00 76.62 93 ASP A CA 1
ATOM 722 C C . ASP A 1 93 ? 22.034 9.860 2.129 1.00 76.62 93 ASP A C 1
ATOM 724 O O . ASP A 1 93 ? 21.792 10.212 0.974 1.00 76.62 93 ASP A O 1
ATOM 728 N N . GLU A 1 94 ? 22.630 8.693 2.398 1.00 80.06 94 GLU A N 1
ATOM 729 C CA . GLU A 1 94 ? 23.151 7.768 1.384 1.00 80.06 94 GLU A CA 1
ATOM 730 C C . GLU A 1 94 ? 22.083 6.857 0.757 1.00 80.06 94 GLU A C 1
ATOM 732 O O . GLU A 1 94 ? 22.380 6.101 -0.172 1.00 80.06 94 GLU A O 1
ATOM 737 N N . ALA A 1 95 ? 20.845 6.883 1.261 1.00 76.94 95 ALA A N 1
ATOM 738 C CA . ALA A 1 95 ? 19.776 6.048 0.735 1.00 76.94 95 ALA A CA 1
ATOM 739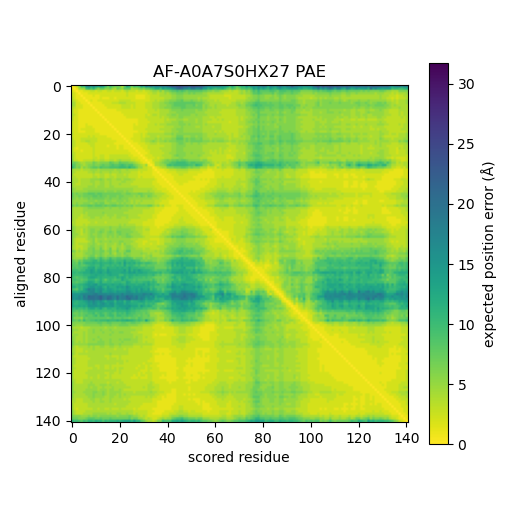 C C . ALA A 1 95 ? 19.399 6.501 -0.683 1.00 76.94 95 ALA A C 1
ATOM 741 O O . ALA A 1 95 ? 19.195 7.703 -0.894 1.00 76.94 95 ALA A O 1
ATOM 742 N N . PRO A 1 96 ? 19.250 5.571 -1.644 1.00 81.38 96 PRO A N 1
ATOM 743 C CA . PRO A 1 96 ? 18.786 5.933 -2.973 1.00 81.38 96 PRO A CA 1
ATOM 744 C C . PRO A 1 96 ? 17.367 6.503 -2.894 1.00 81.38 96 PRO A C 1
ATOM 746 O O . PRO A 1 96 ? 16.579 6.102 -2.034 1.00 81.38 96 PRO A O 1
ATOM 749 N N . ASP A 1 97 ? 17.021 7.398 -3.818 1.00 82.06 97 ASP A N 1
ATOM 750 C CA . ASP A 1 97 ? 15.756 8.142 -3.764 1.00 82.06 97 ASP A CA 1
ATOM 751 C C . ASP A 1 97 ? 14.522 7.232 -3.670 1.00 82.06 97 ASP A C 1
ATOM 753 O O . ASP A 1 97 ? 13.625 7.506 -2.879 1.00 82.06 97 ASP A O 1
ATOM 757 N N . HIS A 1 98 ? 14.519 6.091 -4.372 1.00 81.56 98 HIS A N 1
ATOM 758 C CA . HIS A 1 98 ? 13.415 5.119 -4.358 1.00 81.56 98 HIS A CA 1
ATOM 759 C C . HIS A 1 98 ? 13.226 4.363 -3.025 1.00 81.56 98 HIS A C 1
ATOM 761 O O . HIS A 1 98 ? 12.315 3.543 -2.891 1.00 81.56 98 HIS A O 1
ATOM 767 N N . ARG A 1 99 ? 14.113 4.572 -2.043 1.00 78.75 99 ARG A N 1
ATOM 768 C CA . ARG A 1 99 ? 13.975 4.037 -0.680 1.00 78.75 99 ARG A CA 1
ATOM 769 C C . ARG A 1 99 ? 13.542 5.078 0.338 1.00 78.75 99 ARG A C 1
ATOM 771 O O . ARG A 1 99 ? 13.168 4.683 1.438 1.00 78.75 99 ARG A O 1
ATOM 778 N N . ARG A 1 100 ? 13.564 6.363 -0.014 1.00 84.81 100 ARG A N 1
ATOM 779 C CA . ARG A 1 100 ? 13.175 7.440 0.895 1.00 84.81 100 ARG A CA 1
ATOM 780 C C . ARG A 1 100 ? 11.660 7.467 1.081 1.00 84.81 100 ARG A C 1
ATOM 782 O O . ARG A 1 100 ? 10.887 7.140 0.179 1.00 84.81 100 ARG A O 1
ATOM 789 N N . SER A 1 101 ? 11.227 7.878 2.265 1.00 89.31 101 SER A N 1
ATOM 790 C CA . SER A 1 101 ? 9.820 8.030 2.614 1.00 89.31 101 SER A CA 1
ATOM 791 C C . SER A 1 101 ? 9.567 9.331 3.363 1.00 89.31 101 SER A C 1
ATOM 793 O O . SER A 1 101 ? 10.342 9.688 4.249 1.00 89.31 101 SER A O 1
ATOM 795 N N . ILE A 1 102 ? 8.442 9.986 3.094 1.00 92.00 102 ILE A N 1
ATOM 796 C CA . ILE A 1 102 ? 8.044 11.221 3.772 1.00 92.00 102 ILE A CA 1
ATOM 797 C C . ILE A 1 102 ? 6.883 10.922 4.723 1.00 92.00 102 ILE A C 1
ATOM 799 O O . ILE A 1 102 ? 5.843 10.421 4.296 1.00 92.00 102 ILE A O 1
ATOM 803 N N . CYS A 1 103 ? 7.052 11.239 6.008 1.00 92.81 103 CYS A N 1
ATOM 804 C CA . CYS A 1 103 ? 6.000 11.176 7.022 1.00 92.81 103 CYS A CA 1
ATOM 805 C C . CYS A 1 103 ? 6.066 12.440 7.908 1.00 92.81 103 CYS A C 1
ATOM 807 O O . CYS A 1 103 ? 7.102 12.659 8.540 1.00 92.81 103 CYS A O 1
ATOM 809 N N . PRO A 1 104 ? 5.008 13.274 7.971 1.00 96.00 104 PRO A N 1
ATOM 810 C CA . PRO A 1 104 ? 3.735 13.129 7.259 1.00 96.00 104 PRO A CA 1
ATOM 811 C C . PRO A 1 104 ? 3.881 13.346 5.745 1.00 96.00 104 PRO A C 1
ATOM 813 O O . PRO A 1 104 ? 4.587 14.251 5.307 1.00 96.00 104 PRO A O 1
ATOM 816 N N . ALA A 1 105 ? 3.192 12.531 4.947 1.00 96.62 105 ALA A N 1
ATOM 817 C CA . ALA A 1 105 ? 3.131 12.682 3.497 1.00 96.62 105 ALA A CA 1
ATOM 818 C C . ALA A 1 105 ? 2.541 14.055 3.108 1.00 96.62 105 ALA A C 1
ATOM 820 O O . ALA A 1 105 ? 1.554 14.482 3.717 1.00 96.62 105 ALA A O 1
ATOM 821 N N . PRO A 1 106 ? 3.082 14.737 2.082 1.00 96.44 106 PRO A N 1
ATOM 822 C CA . PRO A 1 106 ? 2.549 16.005 1.592 1.00 96.44 106 PRO A CA 1
ATOM 823 C C . PRO A 1 106 ? 1.244 15.771 0.815 1.00 96.44 106 PRO A C 1
ATOM 825 O O . PRO A 1 106 ? 1.240 15.532 -0.396 1.00 96.44 106 PRO A O 1
ATOM 828 N N . LEU A 1 107 ? 0.115 15.798 1.522 1.00 96.38 107 LEU A N 1
ATOM 829 C CA . LEU A 1 107 ? -1.221 15.612 0.956 1.00 96.38 107 LEU A CA 1
ATOM 830 C C . LEU A 1 107 ? -2.013 16.909 1.017 1.00 96.38 107 LEU A C 1
ATOM 832 O O . LEU A 1 107 ? -1.990 17.600 2.031 1.00 96.38 107 LEU A O 1
ATOM 836 N N . ASP A 1 108 ? -2.743 17.206 -0.057 1.00 96.75 108 ASP A N 1
ATOM 837 C CA . ASP A 1 108 ? -3.829 18.175 0.025 1.00 96.75 108 ASP A CA 1
ATOM 838 C C . ASP A 1 108 ? -5.024 17.583 0.794 1.00 96.75 108 ASP A C 1
ATOM 840 O O . ASP A 1 108 ? -5.170 16.359 0.918 1.00 96.75 108 ASP A O 1
ATOM 844 N N . ASP A 1 109 ? -5.894 18.459 1.301 1.00 97.12 109 ASP A N 1
ATOM 845 C CA . ASP A 1 109 ? -7.037 18.067 2.132 1.00 97.12 109 ASP A CA 1
ATOM 846 C C . ASP A 1 109 ? -7.974 17.092 1.409 1.00 97.12 109 ASP A C 1
ATOM 848 O O . ASP A 1 109 ? -8.477 16.138 2.004 1.00 97.12 109 ASP A O 1
ATOM 852 N N . LYS A 1 110 ? -8.180 17.286 0.101 1.00 97.38 110 LYS A N 1
ATOM 853 C CA . LYS A 1 110 ? -9.092 16.463 -0.701 1.00 97.38 110 LYS A CA 1
ATOM 854 C C . LYS A 1 110 ? -8.585 15.026 -0.796 1.00 97.38 110 LYS A C 1
ATOM 856 O O . LYS A 1 110 ? -9.359 14.080 -0.620 1.00 97.38 110 LYS A O 1
ATOM 861 N N . LEU A 1 111 ? -7.301 14.851 -1.089 1.00 96.38 111 LEU A N 1
ATOM 862 C CA . LEU A 1 111 ? -6.667 13.546 -1.169 1.00 96.38 111 LEU A CA 1
ATOM 863 C C . LEU A 1 111 ? -6.591 12.892 0.212 1.00 96.38 111 LEU A C 1
ATOM 865 O O . LEU A 1 111 ? -6.930 11.714 0.332 1.00 96.38 111 LEU A O 1
ATOM 869 N N . ALA A 1 112 ? -6.223 13.647 1.249 1.00 97.38 112 ALA A N 1
ATOM 870 C CA . ALA A 1 112 ? -6.181 13.153 2.621 1.00 97.38 112 ALA A CA 1
ATOM 871 C C . ALA A 1 112 ? -7.547 12.606 3.072 1.00 97.38 112 ALA A C 1
ATOM 873 O O . ALA A 1 112 ? -7.621 11.480 3.568 1.00 97.38 112 ALA A O 1
ATOM 874 N N . THR A 1 113 ? -8.640 13.338 2.819 1.00 98.00 113 THR A N 1
ATOM 875 C CA . THR A 1 113 ? -10.005 12.868 3.107 1.00 98.00 113 THR A CA 1
ATOM 876 C C . THR A 1 113 ? -10.352 11.606 2.316 1.00 98.00 113 THR A C 1
ATOM 878 O O . THR A 1 113 ? -10.827 10.631 2.896 1.00 98.00 113 THR A O 1
ATOM 881 N N . LYS A 1 114 ? -10.062 11.565 1.007 1.00 97.81 114 LYS A N 1
ATOM 882 C CA . LYS A 1 114 ? -10.367 10.395 0.163 1.00 97.81 114 LYS A CA 1
ATOM 883 C C . LYS A 1 114 ? -9.652 9.130 0.650 1.00 97.81 114 LYS A C 1
ATOM 885 O O . LYS A 1 114 ? -10.249 8.053 0.662 1.00 97.81 114 LYS A O 1
ATOM 890 N N . LEU A 1 115 ? -8.385 9.262 1.040 1.00 98.00 115 LEU A N 1
ATOM 891 C CA . LEU A 1 115 ? -7.578 8.169 1.575 1.00 98.00 115 LEU A CA 1
ATOM 892 C C . LEU A 1 115 ? -8.102 7.697 2.939 1.00 98.00 115 LEU A C 1
ATOM 894 O O . LEU A 1 115 ? -8.292 6.496 3.135 1.00 98.00 115 LEU A O 1
ATOM 898 N N . ALA A 1 116 ? -8.413 8.629 3.844 1.00 98.12 116 ALA A N 1
ATOM 899 C CA . ALA A 1 116 ? -9.015 8.329 5.141 1.00 98.12 116 ALA A CA 1
ATOM 900 C C . ALA A 1 116 ? -10.334 7.551 4.998 1.00 98.12 116 ALA A C 1
ATOM 902 O O . ALA A 1 116 ? -10.499 6.490 5.601 1.00 98.12 116 ALA A O 1
ATOM 903 N N . ASP A 1 117 ? -11.249 8.028 4.154 1.00 98.31 117 ASP A N 1
ATOM 904 C CA . ASP A 1 117 ? -12.547 7.387 3.932 1.00 98.31 117 ASP A CA 1
ATOM 905 C C . ASP A 1 117 ? -12.403 6.001 3.297 1.00 98.31 117 ASP A C 1
ATOM 907 O O . ASP A 1 117 ? -13.120 5.058 3.646 1.00 98.31 117 ASP A O 1
ATOM 911 N N . ALA A 1 118 ? -11.473 5.845 2.352 1.00 98.25 118 ALA A N 1
ATOM 912 C CA . ALA A 1 118 ? -11.189 4.552 1.745 1.00 98.25 118 ALA A CA 1
ATOM 913 C C . ALA A 1 118 ? -10.636 3.554 2.772 1.00 98.25 118 ALA A C 1
ATOM 915 O O . ALA A 1 118 ? -11.131 2.430 2.835 1.00 98.25 118 ALA A O 1
ATOM 916 N N . ALA A 1 119 ? -9.690 3.972 3.614 1.00 98.25 119 ALA A N 1
ATOM 917 C CA . ALA A 1 119 ? -9.111 3.126 4.652 1.00 98.25 119 ALA A CA 1
ATOM 918 C C . ALA A 1 119 ? -10.142 2.703 5.703 1.00 98.25 119 ALA A C 1
ATOM 920 O O . ALA A 1 119 ? -10.245 1.521 6.021 1.00 98.25 119 ALA A O 1
ATOM 921 N N . LYS A 1 120 ? -10.971 3.634 6.191 1.00 98.44 120 LYS A N 1
ATOM 922 C CA . LYS A 1 120 ? -12.047 3.321 7.147 1.00 98.44 120 LYS A CA 1
ATOM 923 C C . LYS A 1 120 ? -13.057 2.334 6.565 1.00 98.44 120 LYS A C 1
ATOM 925 O O . LYS A 1 120 ? -13.459 1.386 7.237 1.00 98.44 120 LYS A O 1
ATOM 930 N N . ARG A 1 121 ? -13.451 2.515 5.298 1.00 98.31 121 ARG A N 1
ATOM 931 C CA . ARG A 1 121 ? -14.347 1.572 4.608 1.00 98.31 121 ARG A CA 1
ATOM 932 C C . ARG A 1 121 ? -13.701 0.205 4.415 1.00 98.31 121 ARG A C 1
ATOM 934 O O . ARG A 1 121 ? -14.371 -0.796 4.647 1.00 98.31 121 ARG A O 1
ATOM 941 N N . ALA A 1 122 ? -12.430 0.155 4.019 1.00 98.19 122 ALA A N 1
ATOM 942 C CA . ALA A 1 122 ? -11.699 -1.096 3.838 1.00 98.19 122 ALA A CA 1
ATOM 943 C C . ALA A 1 122 ? -11.553 -1.859 5.162 1.00 98.19 122 ALA A C 1
ATOM 945 O O . ALA A 1 122 ? -11.847 -3.051 5.202 1.00 98.19 122 ALA A O 1
ATOM 946 N N . HIS A 1 123 ? -11.210 -1.163 6.251 1.00 98.44 123 HIS A N 1
ATOM 947 C CA . HIS A 1 123 ? -11.129 -1.731 7.600 1.00 98.44 123 HIS A CA 1
ATOM 948 C C . HIS A 1 123 ? -12.429 -2.449 7.980 1.00 98.44 123 HIS A C 1
ATOM 950 O O . HIS A 1 123 ? -12.421 -3.631 8.326 1.00 98.44 123 HIS A O 1
ATOM 956 N N . LYS A 1 124 ? -13.566 -1.759 7.817 1.00 97.94 124 LYS A N 1
ATOM 957 C CA . LYS A 1 124 ? -14.896 -2.317 8.094 1.00 97.94 124 LYS A CA 1
ATOM 958 C C . LYS A 1 124 ? -15.255 -3.473 7.161 1.00 97.94 124 LYS A C 1
ATOM 960 O O . LYS A 1 124 ? -15.743 -4.503 7.619 1.00 97.94 124 LYS A O 1
ATOM 965 N N . ALA A 1 125 ? -15.019 -3.321 5.858 1.00 98.19 125 ALA A N 1
ATOM 966 C CA . ALA A 1 125 ? -15.367 -4.329 4.855 1.00 98.19 125 ALA A CA 1
ATOM 967 C C . ALA A 1 125 ? -14.606 -5.647 5.065 1.00 98.19 125 ALA A C 1
ATOM 969 O O . ALA A 1 125 ? -15.180 -6.723 4.897 1.00 98.19 125 ALA A O 1
ATOM 970 N N . LEU A 1 126 ? -13.339 -5.556 5.474 1.00 97.81 126 LEU A N 1
ATOM 971 C CA . LEU A 1 126 ? -12.481 -6.702 5.773 1.00 97.81 126 LEU A CA 1
ATOM 972 C C . LEU A 1 126 ? -12.666 -7.238 7.199 1.00 97.81 126 LEU A C 1
ATOM 974 O O . LEU A 1 126 ? -12.089 -8.274 7.524 1.00 97.81 126 LEU A O 1
ATOM 978 N N . ARG A 1 127 ? -13.479 -6.569 8.031 1.00 97.19 127 ARG A N 1
ATOM 979 C CA . ARG A 1 127 ? -13.673 -6.888 9.456 1.00 97.19 127 ARG A CA 1
ATOM 980 C C . ARG A 1 127 ? -12.340 -6.953 10.208 1.00 97.19 127 ARG A C 1
ATOM 982 O O . ARG A 1 127 ? -12.098 -7.882 10.982 1.00 97.19 127 ARG A O 1
ATOM 989 N N . CYS A 1 128 ? -11.464 -5.989 9.926 1.00 97.31 128 CYS A N 1
ATOM 990 C CA . CYS A 1 128 ? -10.265 -5.766 10.727 1.00 97.31 128 CYS A CA 1
ATOM 991 C C . CYS A 1 128 ? -10.652 -5.421 12.179 1.00 97.31 128 CYS A C 1
ATOM 993 O O . CYS A 1 128 ? -11.825 -5.209 12.474 1.00 97.31 128 CYS A O 1
ATOM 995 N N . ARG A 1 129 ? -9.665 -5.458 13.078 1.00 97.19 129 ARG A N 1
ATOM 996 C CA . ARG A 1 129 ? -9.806 -5.112 14.498 1.00 97.19 129 ARG A CA 1
ATOM 997 C C . ARG A 1 129 ? -8.566 -4.369 14.961 1.00 97.19 129 ARG A C 1
ATOM 999 O O . ARG A 1 129 ? -7.497 -4.591 14.388 1.00 97.19 129 ARG A O 1
ATOM 1006 N N . ASP A 1 130 ? -8.710 -3.567 16.009 1.00 97.38 130 ASP A N 1
ATOM 1007 C CA . ASP A 1 130 ? -7.677 -2.790 16.699 1.00 97.38 130 ASP A CA 1
ATOM 1008 C C . ASP A 1 130 ? -7.052 -1.698 15.814 1.00 97.38 130 ASP A C 1
ATOM 1010 O O . ASP A 1 130 ? -7.186 -0.500 16.063 1.00 97.38 130 ASP A O 1
ATOM 1014 N N . PHE A 1 131 ? -6.368 -2.099 14.746 1.00 97.69 131 PHE A N 1
ATOM 1015 C CA . PHE A 1 131 ? -5.799 -1.210 13.747 1.00 97.69 131 PHE A CA 1
ATOM 1016 C C . PHE A 1 131 ? -5.635 -1.930 12.407 1.00 97.69 131 PHE A C 1
ATOM 1018 O O . PHE A 1 131 ? -5.581 -3.155 12.313 1.00 97.69 131 PHE A O 1
ATOM 1025 N N . SER A 1 132 ? -5.510 -1.158 11.335 1.00 97.69 132 SER A N 1
ATOM 1026 C CA . SER A 1 132 ? -5.137 -1.690 10.024 1.00 97.69 132 SER A CA 1
ATOM 1027 C C . SER A 1 132 ? -4.244 -0.716 9.285 1.00 97.69 132 SER A C 1
ATOM 1029 O O . SER A 1 132 ? -4.402 0.498 9.413 1.00 97.69 132 SER A O 1
ATOM 1031 N N . ILE A 1 133 ? -3.370 -1.256 8.448 1.00 97.31 133 ILE A N 1
ATOM 1032 C CA . ILE A 1 133 ? -2.471 -0.490 7.594 1.00 97.31 133 ILE A CA 1
ATOM 1033 C C . ILE A 1 133 ? -2.850 -0.786 6.148 1.00 97.31 133 ILE A C 1
ATOM 1035 O O . ILE A 1 133 ? -2.948 -1.949 5.764 1.00 97.31 133 ILE A O 1
ATOM 1039 N N . PHE A 1 134 ? -3.051 0.263 5.358 1.00 97.00 134 PHE A N 1
ATOM 1040 C CA . PHE A 1 134 ? -3.387 0.152 3.945 1.00 97.00 134 PHE A CA 1
ATOM 1041 C C . PHE A 1 134 ? -2.334 0.841 3.091 1.00 97.00 134 PHE A C 1
ATOM 1043 O O . PHE A 1 134 ? -1.914 1.959 3.395 1.00 97.00 134 PHE A O 1
ATOM 1050 N N . ASP A 1 135 ? -1.951 0.167 2.010 1.00 94.31 135 ASP A N 1
ATOM 1051 C CA . ASP A 1 135 ? -1.094 0.697 0.959 1.00 94.31 135 ASP A CA 1
ATOM 1052 C C . ASP A 1 135 ? -1.968 1.143 -0.217 1.00 94.31 135 ASP A C 1
ATOM 1054 O O . ASP A 1 135 ? -2.697 0.348 -0.811 1.00 94.31 135 ASP A O 1
ATOM 1058 N N . PHE A 1 136 ? -1.903 2.427 -0.550 1.00 95.19 136 PHE A N 1
ATOM 1059 C CA . PHE A 1 136 ? -2.615 3.038 -1.660 1.00 95.19 136 PHE A CA 1
ATOM 1060 C C . PHE A 1 136 ? -1.663 3.305 -2.817 1.00 95.19 136 PHE A C 1
ATOM 1062 O O . PHE A 1 136 ? -0.603 3.909 -2.647 1.00 95.19 136 PHE A O 1
ATOM 1069 N N . ARG A 1 137 ? -2.097 2.920 -4.016 1.00 93.00 137 ARG A N 1
ATOM 1070 C CA . ARG A 1 137 ? -1.549 3.407 -5.280 1.00 93.00 137 ARG A CA 1
ATOM 1071 C C . ARG A 1 137 ? -2.458 4.500 -5.812 1.00 93.00 137 ARG A C 1
ATOM 1073 O O . ARG A 1 137 ? -3.649 4.269 -6.010 1.00 93.00 137 ARG A O 1
ATOM 1080 N N . ILE A 1 138 ? -1.896 5.682 -6.014 1.00 91.81 138 ILE A N 1
ATOM 1081 C CA . ILE A 1 138 ? -2.590 6.812 -6.623 1.00 91.81 138 ILE A CA 1
ATOM 1082 C C . ILE A 1 138 ? -2.138 6.865 -8.070 1.00 91.81 138 ILE A C 1
ATOM 1084 O O . ILE A 1 138 ? -0.955 7.075 -8.333 1.00 91.81 138 ILE A O 1
ATOM 1088 N N . ASP A 1 139 ? -3.085 6.627 -8.969 1.00 89.50 139 ASP A N 1
ATOM 1089 C CA . ASP A 1 139 ? -2.896 6.782 -10.407 1.00 89.50 139 ASP A CA 1
ATOM 1090 C C . ASP A 1 139 ? -2.551 8.253 -10.731 1.00 89.50 139 ASP A C 1
ATOM 1092 O O . ASP A 1 139 ? -3.077 9.146 -10.055 1.00 89.50 139 ASP A O 1
ATOM 1096 N N . PRO A 1 140 ? -1.627 8.526 -11.671 1.00 84.94 140 PRO A N 1
ATOM 1097 C CA . PRO A 1 140 ? -1.302 9.894 -12.075 1.00 84.94 140 PRO A CA 1
ATOM 1098 C C . PRO A 1 140 ? -2.452 10.650 -12.771 1.00 84.94 140 PRO A C 1
ATOM 1100 O O . PRO A 1 140 ? -2.365 11.879 -12.830 1.00 84.94 140 PRO A O 1
ATOM 1103 N N . ASP A 1 141 ? -3.488 9.958 -13.268 1.00 81.88 141 ASP A N 1
ATOM 1104 C CA . ASP A 1 141 ? -4.650 10.551 -13.960 1.00 81.88 141 ASP A CA 1
ATOM 1105 C C . ASP A 1 141 ? -5.831 10.932 -13.032 1.00 81.88 141 ASP A C 1
ATOM 1107 O O . ASP A 1 141 ? -6.177 10.173 -12.089 1.00 81.88 141 ASP A O 1
#

InterPro domains:
  IPR011095 D-alanine--D-alanine ligase, C-terminal [PF07478] (4-139)

Organism: NCBI:txid33657

Sequence (141 aa):
QSYSKVENAAELPAALAEAFKFDSVVVCERFIPLGREIRLAVIEDETGEPVTVLPATEYLLTPEHPMRVSTDKISVTDQGLPDEDKFFATNRDEAPDHRRSICPAPLDDKLATKLADAAKRAHKALRCRDFS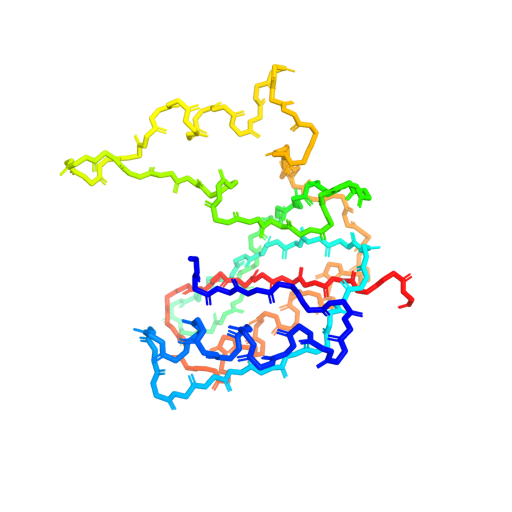IFDFRIDPD

Radius of gyration: 17.4 Å; Cα contacts (8 Å, |Δi|>4): 198; chains: 1; bounding box: 40×41×47 Å

Solvent-accessible surface area (backbone atoms only — not comparable to full-atom values): 8656 Å² total; per-residue (Å²): 119,92,70,76,90,69,94,49,81,84,48,44,66,60,46,49,62,54,40,54,75,77,37,98,72,84,88,87,76,83,82,72,64,74,50,48,40,37,36,39,35,36,31,39,49,99,86,68,47,61,73,46,69,51,76,32,35,28,49,40,61,38,92,93,40,56,61,90,52,82,87,73,49,71,47,58,43,102,83,70,43,70,27,62,80,48,54,65,36,36,73,40,93,87,41,57,67,61,51,29,62,40,75,66,38,96,63,56,71,70,57,48,51,54,52,50,54,49,50,42,50,49,37,61,75,70,64,61,66,69,52,51,76,46,81,42,78,41,63,76,121

Mean predicted aligned error: 4.98 Å

Nearest PDB structures (foldseek):
  8evv-assembly2_D  TM=8.433E-01  e=1.512E-04  Pseudomonas aeruginosa PAO1
  4qsl-assembly2_B  TM=6.056E-01  e=1.149E-01  Listeria monocytogenes
  4qsh-assembly1_B  TM=5.257E-01  e=3.285E-01  Listeria monocytogenes
  8bmw-assembly1_K  TM=2.087E-01  e=8.761E+00  Saccharolobus solfataricus

Secondary structure (DSSP, 8-state):
-------STTTHHHHHHHHTTT-S-----PPPPS-EEEEEEEEE-TTS-EEEEPPPEEEP-BTTB-S--GGGSPPB-TTS-B-HHHHGGGGSTTS-GGG-EESS----HHHHHHHHHHHHHHHHHTT--SEEEEEEEE---